Protein AF-A0A089JYA1-F1 (afdb_monomer_lite)

Radius of gyration: 24.19 Å; chains: 1; bounding box: 70×42×46 Å

Sequence (132 aa):
MEKFYDSLHQFDGNDLRLFLYNLLNTVDRYGKDGSIEEKKLAAGLVNILQTQIEAVHNHKLQMNELQQYVYLVFSLSDAGSLKVTLSKIGKRELCQVLAFNELFSVGPITNLDTKTNMSFKAQLQHENEQRG

Secondary structure (DSSP, 8-state):
-HHHHHHHTTS-HHHHHHHHHHHHHHHHHHHHHS-HHHHHHHHHHHHHHHHHHHHHHHHHHHHHHH--EEEEES-HHHHHHHHHHHHHTT-TTTEEEEEHHHHHTT-S-TTTTSHHHHHHHHHHHHHHHT--

pLDDT: mean 78.91, std 15.06, range [45.12, 94.31]

Foldseek 3Di:
DVVVVVVVVVDDPVRNVVVVVVVLVLLVCLCPPNDPVSVVVSVVVVVVVVVVVVVVVVVVVVLVVLQQEEAEAADPVVLVVVCVVCVVVVNNSNYHYDYPCNVDVVHVPPPCVPPVNVVVVVVVVVVVVVVD

Structure (mmCIF, N/CA/C/O backbone):
data_AF-A0A089JYA1-F1
#
_entry.id   AF-A0A089JYA1-F1
#
loop_
_atom_site.group_PDB
_atom_site.id
_atom_site.type_symbol
_atom_site.label_atom_id
_atom_site.label_alt_id
_atom_site.label_comp_id
_atom_site.label_asym_id
_atom_site.label_entity_id
_atom_site.label_seq_id
_atom_site.pdbx_PDB_ins_code
_atom_site.Cartn_x
_atom_site.Cartn_y
_atom_site.Cartn_z
_atom_site.occupancy
_atom_site.B_iso_or_equiv
_atom_site.auth_seq_id
_atom_site.auth_comp_id
_atom_site.auth_asym_id
_atom_site.auth_atom_id
_atom_site.pdbx_PDB_model_num
ATOM 1 N N . MET A 1 1 ? -20.277 -5.222 -3.496 1.00 71.12 1 MET A N 1
ATOM 2 C CA . MET A 1 1 ? -18.812 -5.100 -3.647 1.00 71.12 1 MET A CA 1
ATOM 3 C C . MET A 1 1 ? -18.426 -4.582 -5.023 1.00 71.12 1 MET A C 1
ATOM 5 O O . MET A 1 1 ? -17.667 -3.634 -5.073 1.00 71.12 1 MET A O 1
ATOM 9 N N . GLU A 1 2 ? -18.992 -5.103 -6.111 1.00 73.44 2 GLU A N 1
ATOM 10 C CA . GLU A 1 2 ? -18.713 -4.656 -7.493 1.00 73.44 2 GLU A CA 1
ATOM 11 C C . GLU A 1 2 ? -18.824 -3.127 -7.690 1.00 73.44 2 GLU A C 1
ATOM 13 O O . GLU A 1 2 ? -17.825 -2.471 -7.954 1.00 73.44 2 GLU A O 1
ATOM 18 N N . LYS A 1 3 ? -19.964 -2.522 -7.324 1.00 78.00 3 LYS A N 1
ATOM 19 C CA . LYS A 1 3 ? -20.168 -1.056 -7.373 1.00 78.00 3 LYS A CA 1
ATOM 20 C C . LYS A 1 3 ? -19.152 -0.227 -6.569 1.00 78.00 3 LYS A C 1
ATOM 22 O O . LYS A 1 3 ? -18.931 0.944 -6.868 1.00 78.00 3 LYS A O 1
ATOM 27 N N . PHE A 1 4 ? -18.582 -0.805 -5.512 1.00 77.38 4 PHE A N 1
ATOM 28 C CA . PHE A 1 4 ? -17.578 -0.138 -4.682 1.00 77.38 4 PHE A CA 1
ATOM 29 C C . PHE A 1 4 ? -16.217 -0.134 -5.385 1.00 77.38 4 PHE A C 1
ATOM 31 O O . PHE A 1 4 ? -15.563 0.903 -5.424 1.00 77.38 4 PHE A O 1
ATOM 38 N N . TYR A 1 5 ? -15.834 -1.249 -6.014 1.00 76.31 5 TYR A N 1
ATOM 39 C CA . TYR A 1 5 ? -14.633 -1.315 -6.849 1.00 76.31 5 TYR A CA 1
ATOM 40 C C . TYR A 1 5 ? -14.736 -0.412 -8.080 1.00 76.31 5 TYR A C 1
ATOM 42 O O . TYR A 1 5 ? -13.793 0.318 -8.369 1.00 76.31 5 TYR A O 1
ATOM 50 N N . ASP A 1 6 ? -15.897 -0.370 -8.735 1.00 82.25 6 ASP A N 1
ATOM 51 C CA . ASP A 1 6 ? -16.125 0.510 -9.889 1.00 82.25 6 ASP A CA 1
ATOM 52 C C . ASP A 1 6 ? -15.969 1.990 -9.525 1.00 82.25 6 ASP A C 1
ATOM 54 O O . ASP A 1 6 ? -15.443 2.781 -10.304 1.00 82.25 6 ASP A O 1
ATOM 58 N N . SER A 1 7 ? -16.391 2.356 -8.313 1.00 82.31 7 SER A N 1
ATOM 59 C CA . SER A 1 7 ? -16.225 3.712 -7.785 1.00 82.31 7 SER A CA 1
AT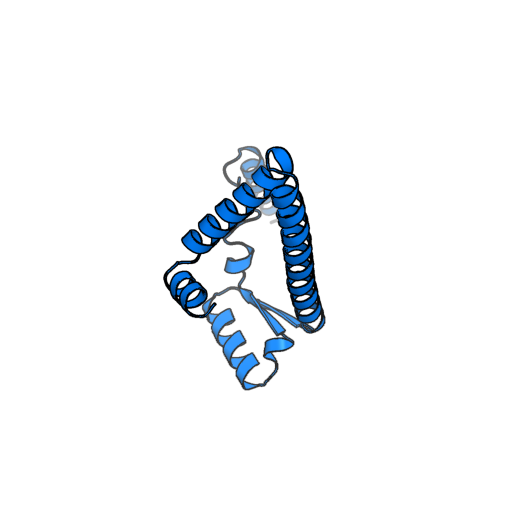OM 60 C C . SER A 1 7 ? -14.762 3.997 -7.435 1.00 82.31 7 SER A C 1
ATOM 62 O O . SER A 1 7 ? -14.289 5.107 -7.651 1.00 82.31 7 SER A O 1
ATOM 64 N N . LEU A 1 8 ? -14.021 2.994 -6.946 1.00 81.75 8 LEU A N 1
ATOM 65 C CA . LEU A 1 8 ? -12.589 3.120 -6.671 1.00 81.75 8 LEU A CA 1
ATOM 66 C C . LEU A 1 8 ? -11.751 3.312 -7.942 1.00 81.75 8 LEU A C 1
ATOM 68 O O . LEU A 1 8 ? -10.768 4.044 -7.913 1.00 81.75 8 LEU A O 1
ATOM 72 N N . HIS A 1 9 ? -12.154 2.707 -9.061 1.00 80.38 9 HIS A N 1
ATOM 73 C CA . HIS A 1 9 ? -11.470 2.849 -10.351 1.00 80.38 9 HIS A CA 1
ATOM 74 C C . HIS A 1 9 ? -11.564 4.249 -10.970 1.00 80.38 9 HIS A C 1
ATOM 76 O O . HIS A 1 9 ? -10.803 4.553 -11.887 1.00 80.38 9 HIS A O 1
ATOM 82 N N . GLN A 1 10 ? -12.475 5.096 -10.486 1.00 84.69 10 GLN A N 1
ATOM 83 C CA . GLN A 1 10 ? -12.620 6.476 -10.958 1.00 84.69 10 GLN A CA 1
ATOM 84 C C . GLN A 1 10 ? -11.621 7.437 -10.304 1.00 84.69 10 GLN A C 1
ATOM 86 O O . GLN A 1 10 ? -11.458 8.556 -10.784 1.00 84.69 10 GLN A O 1
ATOM 91 N N . PHE A 1 11 ? -10.963 7.012 -9.226 1.00 87.00 11 PHE A N 1
ATOM 92 C CA . PHE A 1 11 ? -10.000 7.822 -8.494 1.00 87.00 11 PHE A CA 1
ATOM 93 C C . PHE A 1 11 ? -8.590 7.668 -9.059 1.00 87.00 11 PHE A C 1
ATOM 95 O O . PHE A 1 11 ? -8.157 6.569 -9.419 1.00 87.00 11 PHE A O 1
ATOM 102 N N . ASP A 1 12 ? -7.846 8.771 -9.088 1.00 85.38 12 ASP A N 1
ATOM 103 C CA . ASP A 1 12 ? -6.419 8.731 -9.379 1.00 85.38 12 ASP A CA 1
ATOM 104 C C . ASP A 1 12 ? -5.588 8.298 -8.148 1.00 85.38 12 ASP A C 1
ATOM 106 O O . ASP A 1 12 ? -6.105 8.002 -7.066 1.00 85.38 12 ASP A O 1
ATOM 110 N N . GLY A 1 13 ? -4.261 8.234 -8.294 1.00 83.50 13 GLY A N 1
ATOM 111 C CA . GLY A 1 13 ? -3.377 7.811 -7.202 1.00 83.50 13 GLY A CA 1
ATOM 112 C C . GLY A 1 13 ? -3.386 8.735 -5.973 1.00 83.50 13 GLY A C 1
ATOM 113 O O . GLY A 1 13 ? -3.145 8.264 -4.857 1.00 83.50 13 GLY A O 1
ATOM 114 N N . ASN A 1 14 ? -3.661 10.029 -6.147 1.00 83.94 14 ASN A N 1
ATOM 115 C CA . ASN A 1 14 ? -3.756 10.986 -5.044 1.00 83.94 14 ASN A CA 1
ATOM 116 C C . ASN A 1 14 ? -5.108 10.878 -4.344 1.00 83.94 14 ASN A C 1
ATOM 118 O O . ASN A 1 14 ? -5.163 10.884 -3.113 1.00 83.94 14 ASN A O 1
ATOM 122 N N . ASP A 1 15 ? -6.175 10.706 -5.113 1.00 86.75 15 ASP A N 1
ATOM 123 C CA . ASP A 1 15 ? -7.519 10.519 -4.591 1.00 86.75 15 ASP A CA 1
ATOM 124 C C . ASP A 1 15 ? -7.641 9.222 -3.784 1.00 86.75 15 ASP A C 1
ATOM 126 O O . ASP A 1 15 ? -8.184 9.218 -2.678 1.00 86.75 15 ASP A O 1
ATOM 130 N N . LEU A 1 16 ? -7.052 8.127 -4.275 1.00 88.75 16 LEU A N 1
ATOM 131 C CA . LEU A 1 16 ? -6.987 6.863 -3.539 1.00 88.75 16 LEU A CA 1
ATOM 132 C C . LEU A 1 16 ? -6.214 7.010 -2.225 1.00 88.75 16 LEU A C 1
ATOM 134 O O . LEU A 1 16 ? -6.597 6.439 -1.200 1.00 88.75 16 LEU A O 1
ATOM 138 N N . ARG A 1 17 ? -5.139 7.807 -2.228 1.00 87.75 17 ARG A N 1
ATOM 139 C CA . ARG A 1 17 ? -4.369 8.106 -1.018 1.00 87.75 17 ARG A CA 1
ATOM 140 C C . ARG A 1 17 ? -5.208 8.905 -0.019 1.00 87.75 17 ARG A C 1
ATOM 142 O O . ARG A 1 17 ? -5.217 8.567 1.163 1.00 87.75 17 ARG A O 1
ATOM 149 N N . LEU A 1 18 ? -5.927 9.931 -0.475 1.00 90.31 18 LEU A N 1
ATOM 150 C CA . LEU A 1 18 ? -6.817 10.732 0.368 1.00 90.31 18 LEU A CA 1
ATOM 151 C C . LEU A 1 18 ? -7.966 9.890 0.939 1.00 90.31 18 LEU A C 1
ATOM 153 O O . LEU A 1 18 ? -8.261 9.979 2.131 1.00 90.31 18 LEU A O 1
ATOM 157 N N . PHE A 1 19 ? -8.572 9.032 0.118 1.00 91.31 19 PHE A N 1
ATOM 158 C CA . PHE A 1 19 ? -9.585 8.074 0.550 1.00 91.31 19 PHE A CA 1
ATOM 159 C C . PHE A 1 19 ? -9.058 7.172 1.672 1.00 91.31 19 PHE A C 1
ATOM 161 O O . PHE A 1 19 ? -9.700 7.053 2.718 1.00 91.31 19 PHE A O 1
ATOM 168 N N . LEU A 1 20 ? -7.864 6.594 1.498 1.00 90.44 20 LEU A N 1
ATOM 169 C CA . LEU A 1 20 ? -7.245 5.737 2.507 1.00 90.44 20 LEU A CA 1
ATOM 170 C C . LEU A 1 20 ? -6.973 6.498 3.811 1.00 90.44 20 LEU A C 1
ATOM 172 O O . LEU A 1 20 ? -7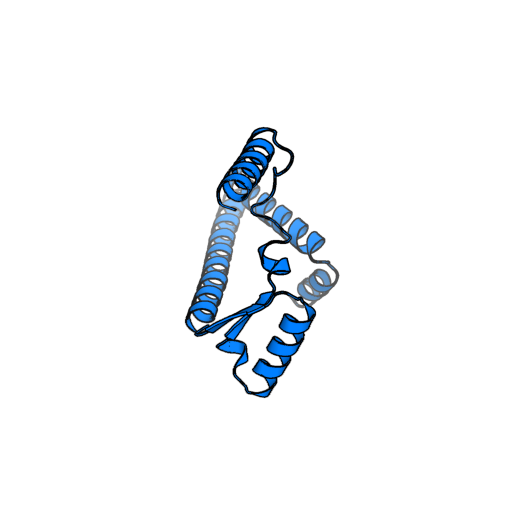.292 5.992 4.886 1.00 90.44 20 LEU A O 1
ATOM 176 N N . TYR A 1 21 ? -6.447 7.724 3.737 1.00 92.00 21 TYR A N 1
ATOM 177 C CA . TYR A 1 21 ? -6.246 8.560 4.925 1.00 92.00 21 TYR A CA 1
ATOM 178 C C . TYR A 1 21 ? -7.558 8.846 5.660 1.00 92.00 21 TYR A C 1
ATOM 180 O O . TYR A 1 21 ? -7.620 8.724 6.883 1.00 92.00 21 TYR A O 1
ATOM 188 N N . ASN A 1 22 ? -8.625 9.178 4.934 1.00 94.00 22 ASN A N 1
ATOM 189 C CA . ASN A 1 22 ? -9.934 9.443 5.529 1.00 94.00 22 ASN A CA 1
ATOM 190 C C . ASN A 1 22 ? -10.542 8.192 6.178 1.00 94.00 22 ASN A C 1
ATOM 192 O O . ASN A 1 22 ? -11.148 8.283 7.251 1.00 94.00 22 ASN A O 1
ATOM 196 N N . LEU A 1 23 ? -10.351 7.022 5.562 1.00 92.19 23 LEU A N 1
ATOM 197 C CA . LEU A 1 23 ? -10.762 5.742 6.128 1.00 92.19 23 LEU A CA 1
ATOM 198 C C . LEU A 1 23 ? -10.013 5.454 7.435 1.00 92.19 23 LEU A C 1
ATOM 200 O O . LEU A 1 23 ? -10.649 5.167 8.447 1.00 92.19 23 LEU A O 1
ATOM 204 N N . LEU A 1 24 ? -8.685 5.596 7.439 1.00 93.62 24 LEU A N 1
ATOM 205 C CA . LEU A 1 24 ? -7.859 5.389 8.632 1.00 93.62 24 LEU A CA 1
ATOM 206 C C . LEU A 1 24 ? -8.233 6.355 9.761 1.00 93.62 24 LEU A C 1
ATOM 208 O O . LEU A 1 24 ? -8.399 5.925 10.898 1.00 93.62 24 LEU A O 1
ATOM 212 N N . ASN A 1 25 ? -8.461 7.632 9.445 1.00 93.44 25 ASN A N 1
ATOM 213 C CA . ASN A 1 25 ? -8.935 8.616 10.420 1.00 93.44 25 ASN A CA 1
ATOM 214 C C . ASN A 1 25 ? -10.304 8.238 10.998 1.00 93.44 25 ASN A C 1
ATOM 216 O O . ASN A 1 25 ? -10.560 8.434 12.182 1.00 93.44 25 ASN A O 1
ATOM 220 N N . THR A 1 26 ? -11.198 7.681 10.180 1.00 93.00 26 THR A N 1
ATOM 221 C CA . THR A 1 26 ? -12.511 7.222 10.650 1.00 93.00 26 THR A CA 1
ATOM 222 C C . THR A 1 26 ? -12.374 6.038 11.606 1.00 93.00 26 THR A C 1
ATOM 224 O O . THR A 1 26 ? -12.996 6.047 12.667 1.00 93.00 26 THR A O 1
ATOM 227 N N . VAL A 1 27 ? -11.520 5.066 11.273 1.00 93.56 27 VAL A N 1
ATOM 228 C CA . VAL A 1 27 ? -11.211 3.915 12.136 1.00 93.56 27 VAL A CA 1
ATOM 229 C C . VAL A 1 27 ? -10.574 4.364 13.455 1.00 93.56 27 VAL A C 1
ATOM 231 O O . VAL A 1 27 ? -10.976 3.891 14.516 1.00 93.56 27 VAL A O 1
ATOM 234 N N . ASP A 1 28 ? -9.640 5.317 13.415 1.00 93.00 28 ASP A N 1
ATOM 235 C CA . ASP A 1 28 ? -9.002 5.883 14.611 1.00 93.00 28 ASP A CA 1
ATOM 236 C C . ASP A 1 28 ? -10.019 6.582 15.529 1.00 93.00 28 ASP A C 1
ATOM 238 O O . ASP A 1 28 ? -10.047 6.331 16.736 1.00 93.00 28 ASP A O 1
ATOM 242 N N . ARG A 1 29 ? -10.932 7.385 14.962 1.00 93.88 29 ARG A N 1
ATOM 243 C CA . ARG A 1 29 ? -12.027 8.002 15.731 1.00 93.88 29 ARG A CA 1
ATOM 244 C C . ARG A 1 29 ? -12.934 6.963 16.381 1.00 93.88 29 ARG A C 1
ATOM 246 O O . ARG A 1 29 ? -13.280 7.117 17.548 1.00 93.88 29 ARG A O 1
ATOM 253 N N . TYR A 1 30 ? -13.302 5.904 15.660 1.00 94.06 30 TYR A N 1
ATOM 254 C CA . TYR A 1 30 ? -14.099 4.813 16.228 1.00 94.06 30 TYR A CA 1
ATOM 255 C C . TYR A 1 30 ? -13.382 4.122 17.389 1.00 94.06 30 TYR A C 1
ATOM 257 O O . TYR A 1 30 ? -14.018 3.808 18.391 1.00 94.06 30 TYR A O 1
ATOM 265 N N . GLY A 1 31 ? -12.060 3.953 17.306 1.00 90.44 31 GLY A N 1
ATOM 266 C CA . GLY A 1 31 ? -11.255 3.407 18.398 1.00 90.44 31 GLY A CA 1
ATOM 267 C C . GLY A 1 31 ? -11.227 4.289 19.653 1.00 90.44 31 GLY A C 1
ATOM 268 O O . GLY A 1 31 ? -11.240 3.764 20.768 1.00 90.44 31 GLY A O 1
ATOM 269 N N . LYS A 1 32 ? -11.219 5.617 19.493 1.00 91.50 32 LYS A N 1
ATOM 270 C CA . LYS A 1 32 ? -11.128 6.581 20.604 1.00 91.50 32 LYS A CA 1
ATOM 271 C C . LYS A 1 32 ? -12.489 6.864 21.236 1.00 91.50 32 LYS A C 1
ATOM 273 O O . LYS A 1 32 ? -12.719 6.536 22.406 1.00 91.50 32 LYS A O 1
ATOM 278 N N . ASP A 1 33 ? -13.409 7.367 20.422 1.00 93.00 33 ASP A N 1
ATOM 279 C CA . ASP A 1 33 ? -14.635 8.029 20.878 1.00 93.00 33 ASP A CA 1
ATOM 280 C C . ASP A 1 33 ? -15.910 7.267 20.485 1.00 93.00 33 ASP A C 1
ATOM 282 O O . ASP A 1 33 ? -17.013 7.675 20.842 1.00 93.00 33 ASP A O 1
ATOM 286 N N . GLY A 1 34 ? -15.773 6.151 19.762 1.00 88.50 34 GLY A N 1
ATOM 287 C CA . GLY A 1 34 ? -16.899 5.334 19.319 1.00 88.50 34 GLY A CA 1
ATOM 288 C C . GLY A 1 34 ? -17.591 4.559 20.443 1.00 88.50 34 GLY A C 1
ATOM 289 O O . GLY A 1 34 ? -17.054 4.328 21.533 1.00 88.50 34 GLY A O 1
ATOM 290 N N . SER A 1 35 ? -18.795 4.095 20.136 1.00 94.19 35 SER A N 1
ATOM 291 C CA . SER A 1 35 ? -19.523 3.091 20.908 1.00 94.19 35 SER A CA 1
ATOM 292 C C . SER A 1 35 ? -18.744 1.770 21.015 1.00 94.19 35 SER A C 1
ATOM 294 O O . SER A 1 35 ? -17.757 1.528 20.319 1.00 94.19 35 SER A O 1
ATOM 296 N N . ILE A 1 36 ? -19.199 0.868 21.889 1.00 93.50 36 ILE A N 1
ATOM 297 C CA . ILE A 1 36 ? -18.569 -0.452 22.080 1.00 93.50 36 ILE A CA 1
ATOM 298 C C . ILE A 1 36 ? -18.526 -1.249 20.763 1.00 93.50 36 ILE A C 1
ATOM 300 O O . ILE A 1 36 ? -17.527 -1.910 20.471 1.00 93.50 36 ILE A O 1
ATOM 304 N N . GLU A 1 37 ? -19.581 -1.165 19.951 1.00 93.31 37 GLU A N 1
ATOM 305 C CA . GLU A 1 37 ? -19.650 -1.843 18.654 1.00 93.31 37 GLU A CA 1
ATOM 306 C C . GLU A 1 37 ? -18.687 -1.227 17.634 1.00 93.31 37 GLU A C 1
ATOM 308 O O . GLU A 1 37 ? -17.951 -1.958 16.970 1.00 93.31 37 GLU A O 1
ATOM 313 N N . GLU A 1 38 ? -18.611 0.104 17.565 1.00 93.25 38 GLU A N 1
ATOM 314 C CA . GLU A 1 38 ? -17.675 0.814 16.685 1.00 93.25 38 GLU A CA 1
ATOM 315 C C . GLU A 1 38 ? -16.216 0.541 17.064 1.00 93.25 38 GLU A C 1
ATOM 317 O O . GLU A 1 38 ? -15.384 0.318 16.186 1.00 93.25 38 GLU A O 1
ATOM 322 N N . LYS A 1 39 ? -15.904 0.456 18.362 1.00 93.50 39 LYS A N 1
ATOM 323 C CA . LYS A 1 39 ? -14.570 0.072 18.849 1.00 93.50 39 LYS A CA 1
ATOM 324 C C . LYS A 1 39 ? -14.198 -1.348 18.435 1.00 93.50 39 LYS A C 1
ATOM 326 O O . LYS A 1 39 ? -13.075 -1.592 17.992 1.00 93.50 39 LYS A O 1
ATOM 331 N N . LYS A 1 40 ? -15.143 -2.289 18.532 1.00 94.25 40 LYS A N 1
ATOM 332 C CA . LYS A 1 40 ? -14.937 -3.675 18.087 1.00 94.25 40 LYS A CA 1
ATOM 333 C C . LYS A 1 40 ? -14.742 -3.755 16.571 1.00 94.25 40 LYS A C 1
ATOM 335 O O . LYS A 1 40 ? -13.872 -4.493 16.109 1.00 94.25 40 LYS A O 1
ATOM 340 N N . LEU A 1 41 ? -15.510 -2.978 15.806 1.00 92.94 41 LEU A N 1
ATOM 341 C CA . LEU A 1 41 ? -15.358 -2.866 14.357 1.00 92.94 41 LEU A CA 1
ATOM 342 C C . LEU A 1 41 ? -13.991 -2.281 13.979 1.00 92.94 41 LEU A C 1
ATOM 344 O O . LEU A 1 41 ? -13.308 -2.841 13.123 1.00 92.94 41 LEU A O 1
ATOM 348 N N . ALA A 1 42 ? -13.567 -1.204 14.643 1.00 93.69 42 ALA A N 1
ATOM 349 C CA . ALA A 1 42 ? -12.267 -0.578 14.427 1.00 93.69 42 ALA A CA 1
ATOM 350 C C . ALA A 1 42 ? -11.119 -1.558 14.697 1.00 93.69 42 ALA A C 1
ATOM 352 O O . ALA A 1 42 ? -10.235 -1.708 13.858 1.00 93.69 42 ALA A O 1
ATOM 353 N N . ALA A 1 43 ? -11.171 -2.296 15.810 1.00 93.31 43 ALA A N 1
ATOM 354 C CA . ALA A 1 43 ? -10.178 -3.323 16.124 1.00 93.31 43 ALA A CA 1
ATOM 355 C C . ALA A 1 43 ? -10.126 -4.434 15.058 1.00 93.31 43 ALA A C 1
ATOM 357 O O . ALA A 1 43 ? -9.044 -4.849 14.641 1.00 93.31 43 ALA A O 1
ATOM 358 N N . GLY A 1 44 ? -11.287 -4.888 14.570 1.00 94.25 44 GLY A N 1
ATOM 359 C CA . GLY A 1 44 ? -11.363 -5.862 13.479 1.00 94.25 44 GLY A CA 1
ATOM 360 C C . GLY A 1 44 ? -10.745 -5.344 12.177 1.00 94.25 44 GLY A C 1
ATOM 361 O O . GLY A 1 44 ? -9.968 -6.052 11.538 1.00 94.25 44 GLY A O 1
ATOM 362 N N . LEU A 1 45 ? -11.037 -4.093 11.811 1.00 93.69 45 LEU A N 1
ATOM 363 C CA . LEU A 1 45 ? -10.472 -3.447 10.626 1.00 93.69 45 LEU A CA 1
ATOM 364 C C . LEU A 1 45 ? -8.957 -3.257 10.735 1.00 93.69 45 LEU A C 1
ATOM 366 O O . LEU A 1 45 ? -8.252 -3.533 9.769 1.00 93.69 45 LEU A O 1
ATOM 370 N N . VAL A 1 46 ? -8.448 -2.850 11.901 1.00 93.06 46 VAL A N 1
ATOM 371 C CA . VAL A 1 46 ? -7.003 -2.724 12.145 1.00 93.06 46 VAL A CA 1
ATOM 372 C C . VAL A 1 46 ? -6.298 -4.062 11.935 1.00 93.06 46 VAL A C 1
ATOM 374 O O . VAL A 1 46 ? -5.292 -4.103 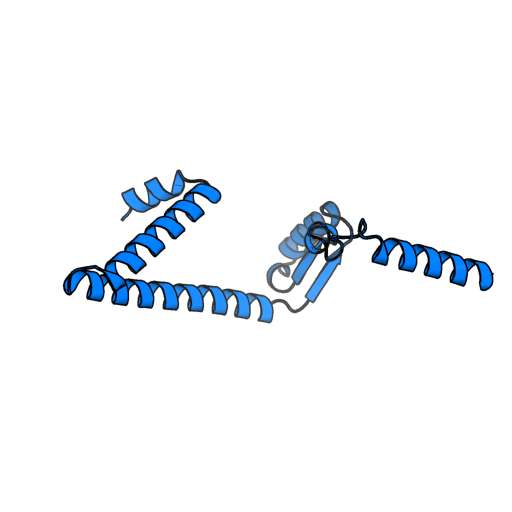11.233 1.00 93.06 46 VAL A O 1
ATOM 377 N N . ASN A 1 47 ? -6.849 -5.162 12.455 1.00 94.31 47 ASN A N 1
ATOM 378 C CA . ASN A 1 47 ? -6.264 -6.490 12.253 1.00 94.31 47 ASN A CA 1
ATOM 379 C C . ASN A 1 47 ? -6.217 -6.885 10.770 1.00 94.31 47 ASN A C 1
ATOM 381 O O . ASN A 1 47 ? -5.189 -7.365 10.296 1.00 94.31 47 ASN A O 1
ATOM 385 N N . ILE A 1 48 ? -7.300 -6.647 10.022 1.00 93.81 48 ILE A N 1
ATOM 386 C CA . ILE A 1 48 ? -7.339 -6.930 8.580 1.00 93.81 48 ILE A CA 1
ATOM 387 C C . ILE A 1 48 ? -6.287 -6.095 7.843 1.00 93.81 48 ILE A C 1
ATOM 389 O O . ILE A 1 48 ? -5.528 -6.638 7.042 1.00 93.81 48 ILE A O 1
ATOM 393 N N . LEU A 1 49 ? -6.217 -4.791 8.121 1.00 91.19 49 LEU A N 1
ATOM 394 C CA . LEU A 1 49 ? -5.245 -3.892 7.495 1.00 91.19 49 LEU A CA 1
ATOM 395 C C . LEU A 1 49 ? -3.807 -4.316 7.806 1.00 91.19 49 LEU A C 1
ATOM 397 O O . LEU A 1 49 ? -2.982 -4.355 6.897 1.00 91.19 49 LEU A O 1
ATOM 401 N N . GLN A 1 50 ? -3.526 -4.699 9.050 1.00 91.44 50 GLN A N 1
ATOM 402 C CA . GLN A 1 50 ? -2.217 -5.193 9.467 1.00 91.44 50 GLN A CA 1
ATOM 403 C C . GLN A 1 50 ? -1.821 -6.457 8.691 1.00 91.44 50 GLN A C 1
ATOM 405 O O . GLN A 1 50 ? -0.730 -6.515 8.129 1.00 91.44 50 GLN A O 1
ATOM 410 N N . THR A 1 51 ? -2.735 -7.427 8.560 1.00 93.81 51 THR A N 1
ATOM 411 C CA . THR A 1 51 ? -2.494 -8.641 7.761 1.00 93.81 51 THR A CA 1
ATOM 412 C C . THR A 1 51 ? -2.209 -8.314 6.293 1.00 93.81 51 THR A C 1
ATOM 414 O O . THR A 1 51 ? -1.332 -8.922 5.681 1.00 93.81 51 THR A O 1
ATOM 417 N N . GLN A 1 52 ? -2.913 -7.340 5.708 1.00 89.56 52 GLN A N 1
ATOM 418 C CA . GLN A 1 52 ? -2.663 -6.929 4.321 1.00 89.56 52 GLN A CA 1
ATOM 419 C C . GLN A 1 52 ? -1.316 -6.212 4.163 1.00 89.56 52 GLN A C 1
ATOM 421 O O . GLN A 1 52 ? -0.606 -6.465 3.191 1.00 89.56 52 GLN A O 1
ATOM 426 N N . ILE A 1 53 ? -0.925 -5.362 5.118 1.00 89.75 53 ILE A N 1
ATOM 427 C CA . ILE A 1 53 ? 0.397 -4.717 5.129 1.00 89.75 53 ILE A CA 1
ATOM 428 C C . ILE A 1 53 ? 1.502 -5.775 5.175 1.00 89.75 53 ILE A C 1
ATOM 430 O O . ILE A 1 53 ? 2.446 -5.708 4.389 1.00 89.75 53 ILE A O 1
ATOM 434 N N . GLU A 1 54 ? 1.366 -6.771 6.049 1.00 91.38 54 GLU A N 1
ATOM 435 C CA . GLU A 1 54 ? 2.312 -7.884 6.157 1.00 91.38 54 GLU A CA 1
ATOM 436 C C . GLU A 1 54 ? 2.363 -8.715 4.873 1.00 91.38 54 GLU A C 1
ATOM 438 O O . GLU A 1 54 ? 3.450 -9.039 4.401 1.00 91.38 54 GLU A O 1
ATOM 443 N N . ALA A 1 55 ? 1.218 -9.004 4.248 1.00 89.12 55 ALA A N 1
ATOM 444 C CA . ALA A 1 55 ? 1.167 -9.723 2.978 1.00 89.12 55 ALA A CA 1
ATOM 445 C C . ALA A 1 55 ? 1.881 -8.958 1.850 1.00 89.12 55 ALA A C 1
ATOM 447 O O . ALA A 1 55 ? 2.690 -9.540 1.125 1.00 89.12 55 ALA A O 1
ATOM 448 N N . VAL A 1 56 ? 1.643 -7.647 1.731 1.00 84.38 56 VAL A N 1
ATOM 449 C CA . VAL A 1 56 ? 2.327 -6.787 0.750 1.00 84.38 56 VAL A CA 1
ATOM 450 C C . VAL A 1 56 ? 3.828 -6.713 1.038 1.00 84.38 56 VAL A C 1
ATOM 452 O O . VAL A 1 56 ? 4.640 -6.786 0.113 1.00 84.38 56 VAL A O 1
ATOM 455 N N . HIS A 1 57 ? 4.215 -6.597 2.310 1.00 79.75 57 HIS A N 1
ATOM 456 C CA . HIS A 1 57 ? 5.616 -6.568 2.716 1.00 79.75 57 HIS A CA 1
ATOM 457 C C . HIS A 1 57 ? 6.329 -7.884 2.386 1.00 79.75 57 HIS A C 1
ATOM 459 O O . HIS A 1 57 ? 7.378 -7.863 1.746 1.00 79.75 57 HIS A O 1
ATOM 465 N N . ASN A 1 58 ? 5.732 -9.019 2.751 1.00 82.25 58 ASN A N 1
ATOM 466 C CA . ASN A 1 58 ? 6.272 -10.348 2.478 1.00 82.25 58 ASN A CA 1
ATOM 467 C C . ASN A 1 58 ? 6.354 -10.621 0.978 1.00 82.25 58 ASN A C 1
ATOM 469 O O . ASN A 1 58 ? 7.359 -11.145 0.511 1.00 82.25 58 ASN A O 1
ATOM 473 N N . HIS A 1 59 ? 5.349 -10.209 0.203 1.00 78.06 59 HIS A N 1
ATOM 474 C CA . HIS A 1 59 ? 5.409 -10.322 -1.249 1.00 78.06 59 HIS A CA 1
ATOM 475 C C . HIS A 1 59 ? 6.581 -9.514 -1.821 1.00 78.06 59 HIS A C 1
ATOM 477 O O . HIS A 1 59 ? 7.342 -10.028 -2.639 1.00 78.06 59 HIS A O 1
ATOM 483 N N . LYS A 1 60 ? 6.787 -8.278 -1.350 1.00 76.38 60 LYS A N 1
ATOM 484 C CA . LYS A 1 60 ? 7.933 -7.456 -1.758 1.00 76.38 60 LYS A CA 1
ATOM 485 C C . LYS A 1 60 ? 9.268 -8.085 -1.349 1.00 76.38 60 LYS A C 1
ATOM 487 O O . LYS A 1 60 ? 10.212 -8.042 -2.133 1.00 76.38 60 LYS A O 1
ATOM 492 N N . LEU A 1 61 ? 9.348 -8.671 -0.154 1.00 75.50 61 LEU A N 1
ATOM 493 C CA . LEU A 1 61 ? 10.541 -9.370 0.320 1.00 75.50 61 LEU A CA 1
ATOM 494 C C . LEU A 1 61 ? 10.855 -10.576 -0.573 1.00 75.50 61 LEU A C 1
ATOM 496 O O . LEU A 1 61 ? 11.968 -10.670 -1.071 1.00 75.50 61 LEU A O 1
ATOM 500 N N . GLN A 1 62 ? 9.859 -11.410 -0.880 1.00 74.19 62 GLN A N 1
ATOM 501 C CA . GLN A 1 62 ? 10.001 -12.538 -1.806 1.00 74.19 62 GLN A CA 1
ATOM 502 C C . GLN A 1 62 ? 10.429 -12.083 -3.205 1.00 74.19 62 GLN A C 1
ATOM 504 O O . GLN A 1 62 ? 11.298 -12.693 -3.817 1.00 74.19 62 GLN A O 1
ATOM 509 N N . MET A 1 63 ? 9.869 -10.982 -3.718 1.00 68.69 63 MET A N 1
ATOM 510 C CA . MET A 1 63 ? 10.312 -10.425 -5.000 1.00 68.69 63 MET A CA 1
ATOM 511 C C . MET A 1 63 ? 11.766 -9.949 -4.958 1.00 68.69 63 MET A C 1
ATOM 513 O O . MET A 1 63 ? 12.478 -10.105 -5.945 1.00 68.69 63 MET A O 1
ATOM 517 N N . ASN A 1 64 ? 12.218 -9.382 -3.840 1.00 64.75 64 ASN A N 1
ATOM 518 C CA . ASN A 1 64 ? 13.612 -8.983 -3.666 1.00 64.75 64 ASN A CA 1
ATOM 519 C C . ASN A 1 64 ? 14.540 -10.198 -3.504 1.00 64.75 64 ASN A C 1
ATOM 521 O O . ASN A 1 64 ? 15.650 -10.176 -4.018 1.00 64.75 64 ASN A O 1
ATOM 525 N N . GLU A 1 65 ? 14.096 -11.266 -2.840 1.00 67.12 65 GLU A N 1
ATOM 526 C CA . GLU A 1 65 ? 14.842 -12.529 -2.736 1.00 67.12 65 GLU A CA 1
ATOM 527 C C . GLU A 1 65 ? 14.983 -13.228 -4.097 1.00 67.12 65 GLU A C 1
ATOM 529 O O . GLU A 1 65 ? 16.005 -13.855 -4.375 1.00 67.12 65 GLU A O 1
ATOM 534 N N . LEU A 1 66 ? 13.984 -13.084 -4.973 1.00 64.50 66 LEU A N 1
ATOM 535 C CA . LEU A 1 66 ? 14.041 -13.557 -6.358 1.00 64.50 66 LEU A CA 1
ATOM 536 C C . LEU A 1 66 ? 14.954 -12.693 -7.244 1.00 64.50 66 LEU A C 1
ATOM 538 O O . LEU A 1 66 ? 15.467 -13.190 -8.247 1.00 64.50 66 LEU A O 1
ATOM 542 N N . GLN A 1 67 ? 15.191 -11.426 -6.891 1.00 70.12 67 GLN A N 1
ATOM 543 C CA . GLN A 1 67 ? 16.084 -10.531 -7.632 1.00 70.12 67 GLN A CA 1
ATOM 544 C C . GLN A 1 67 ? 17.553 -10.878 -7.367 1.00 70.12 67 GLN A C 1
ATOM 546 O O . GLN A 1 67 ? 18.205 -10.351 -6.471 1.00 70.12 67 GLN A O 1
ATOM 551 N N . GLN A 1 68 ? 18.096 -11.755 -8.206 1.00 77.50 68 GLN A N 1
ATOM 552 C CA . GLN A 1 68 ? 19.484 -12.214 -8.147 1.00 77.50 68 GLN A CA 1
ATOM 553 C C . GLN A 1 68 ? 20.489 -11.185 -8.685 1.00 77.50 68 GLN A C 1
ATOM 555 O O . GLN A 1 68 ? 21.659 -11.212 -8.303 1.00 77.50 68 GLN A O 1
ATOM 560 N N . TYR A 1 69 ? 20.058 -10.286 -9.577 1.00 81.94 69 TYR A N 1
ATOM 561 C CA . TYR A 1 69 ? 20.945 -9.339 -10.255 1.00 81.94 69 TYR A CA 1
ATOM 562 C C . TYR A 1 69 ? 20.372 -7.920 -10.266 1.00 81.94 69 TYR A C 1
ATOM 564 O O . TYR A 1 69 ? 19.221 -7.710 -10.650 1.00 81.94 69 TYR A O 1
ATOM 572 N N . VAL A 1 70 ? 21.200 -6.932 -9.916 1.00 84.88 70 VAL A N 1
ATOM 573 C CA . VAL A 1 70 ? 20.857 -5.503 -9.984 1.00 84.88 70 VAL A CA 1
ATOM 574 C C . VAL A 1 70 ? 21.702 -4.827 -11.063 1.00 84.88 70 VAL A C 1
ATOM 576 O O . VAL A 1 70 ? 22.928 -4.814 -10.990 1.00 84.88 70 VAL A O 1
ATOM 579 N N . TYR A 1 71 ? 21.042 -4.245 -12.061 1.00 85.81 71 TYR A N 1
ATOM 580 C CA . TYR A 1 71 ? 21.654 -3.470 -13.136 1.00 85.81 71 TYR A CA 1
ATOM 581 C C . TYR A 1 71 ? 21.412 -1.982 -12.898 1.00 85.81 71 TYR A C 1
ATOM 583 O O . TYR A 1 71 ? 20.272 -1.514 -12.934 1.00 85.81 71 TYR A O 1
ATOM 591 N N . LEU A 1 72 ? 22.498 -1.242 -12.688 1.00 87.75 72 LEU A N 1
ATOM 592 C CA . LEU A 1 72 ? 22.502 0.215 -12.606 1.00 87.75 72 LEU A CA 1
ATOM 593 C C . LEU A 1 72 ? 22.913 0.787 -13.962 1.00 87.75 72 LEU A C 1
ATOM 595 O O . LEU A 1 72 ? 23.993 0.475 -14.461 1.00 87.75 72 LEU A O 1
ATOM 599 N N . VAL A 1 73 ? 22.060 1.617 -14.562 1.00 87.62 73 VAL A N 1
ATOM 600 C CA . VAL A 1 73 ? 22.310 2.220 -15.883 1.00 87.62 73 VAL A CA 1
ATOM 601 C C . VAL A 1 73 ? 22.144 3.732 -15.836 1.00 87.62 73 VAL A C 1
ATOM 603 O O . VAL A 1 73 ? 21.320 4.246 -15.092 1.00 87.62 73 VAL A O 1
ATOM 606 N N . PHE A 1 74 ? 22.921 4.474 -16.622 1.00 82.94 74 PHE A N 1
ATOM 607 C CA . PHE A 1 74 ? 22.978 5.936 -16.500 1.00 82.94 74 PHE A CA 1
ATOM 608 C C . PHE A 1 74 ? 21.786 6.680 -17.121 1.00 82.94 74 PHE A C 1
ATOM 610 O O . PHE A 1 74 ? 21.571 7.844 -16.785 1.00 82.94 74 PHE A O 1
ATOM 617 N N . SER A 1 75 ? 20.988 6.036 -17.978 1.00 83.25 75 SER A N 1
ATOM 618 C CA . SER A 1 75 ? 19.843 6.670 -18.638 1.00 83.25 75 SER A CA 1
ATOM 619 C C . SER A 1 75 ? 18.540 5.878 -18.476 1.00 83.25 75 SER A C 1
ATOM 621 O O . SER A 1 75 ? 18.536 4.646 -18.406 1.00 83.25 75 SER A O 1
ATOM 623 N N . LEU A 1 76 ? 17.404 6.589 -18.471 1.00 82.94 76 LEU A N 1
ATOM 624 C CA . LEU A 1 76 ? 16.065 5.975 -18.488 1.00 82.94 76 LEU A CA 1
ATOM 625 C C . LEU A 1 76 ? 15.821 5.150 -19.748 1.00 82.94 76 LEU A C 1
ATOM 627 O O . LEU A 1 76 ? 15.138 4.130 -19.693 1.00 82.94 76 LEU A O 1
ATOM 631 N N . SER A 1 77 ? 16.371 5.597 -20.878 1.00 88.56 77 SER A N 1
ATOM 632 C CA . SER A 1 77 ? 16.238 4.898 -22.155 1.00 88.56 77 SER A CA 1
ATOM 633 C C . SER A 1 77 ? 16.908 3.525 -22.089 1.00 88.56 77 SER A C 1
ATOM 635 O O . SER A 1 77 ? 16.292 2.516 -22.440 1.00 88.56 77 SER A O 1
ATOM 637 N N . ASP A 1 78 ? 18.127 3.464 -21.549 1.00 86.88 78 ASP A N 1
ATOM 638 C CA . ASP A 1 78 ? 18.854 2.204 -21.371 1.00 86.88 78 ASP A CA 1
ATOM 639 C C . ASP A 1 78 ? 18.147 1.300 -20.362 1.00 86.88 78 ASP A C 1
ATOM 641 O O . ASP A 1 78 ? 18.024 0.095 -20.590 1.00 86.88 78 ASP A O 1
ATOM 645 N N . ALA A 1 79 ? 17.598 1.876 -19.286 1.00 88.81 79 ALA A N 1
ATOM 646 C CA . ALA A 1 79 ? 16.809 1.126 -18.313 1.00 88.81 79 ALA A CA 1
ATOM 647 C C . ALA A 1 79 ? 15.564 0.505 -18.953 1.00 88.81 79 ALA A C 1
ATOM 649 O O . ALA A 1 79 ? 15.270 -0.669 -18.722 1.00 88.81 79 ALA A O 1
ATOM 650 N N . GLY A 1 80 ? 14.845 1.266 -19.781 1.00 87.88 80 GLY A N 1
ATOM 651 C CA . GLY A 1 80 ? 13.682 0.785 -20.522 1.00 87.88 80 GLY A CA 1
ATOM 652 C C . GLY A 1 80 ? 14.041 -0.341 -21.491 1.00 87.88 80 GLY A C 1
ATOM 653 O O . GLY A 1 80 ? 13.433 -1.413 -21.449 1.00 87.88 80 GLY A O 1
ATOM 654 N N . SER A 1 81 ? 15.075 -0.138 -22.308 1.00 91.38 81 SER A N 1
ATOM 655 C CA . SER A 1 81 ? 15.554 -1.133 -23.276 1.00 91.38 81 SER A CA 1
ATOM 656 C C . SER A 1 81 ? 16.001 -2.434 -22.598 1.00 91.38 81 SER A C 1
ATOM 658 O O . SER A 1 81 ? 15.635 -3.538 -23.023 1.00 91.38 81 SER A O 1
ATOM 660 N N . LEU A 1 82 ? 16.727 -2.324 -21.482 1.00 90.75 82 LEU A N 1
ATOM 661 C CA . LEU A 1 82 ? 17.196 -3.476 -20.723 1.00 90.75 82 LEU A CA 1
ATOM 662 C C . LEU A 1 82 ? 16.037 -4.221 -20.046 1.00 90.75 82 LEU A C 1
ATOM 664 O O . LEU A 1 82 ? 15.987 -5.446 -20.123 1.00 90.75 82 LEU A O 1
ATOM 668 N N . LYS A 1 83 ? 15.053 -3.513 -19.469 1.00 91.25 83 LYS A N 1
ATOM 669 C CA . LYS A 1 83 ? 13.826 -4.123 -18.913 1.00 91.25 83 LYS A CA 1
ATOM 670 C C . LYS A 1 83 ? 13.061 -4.916 -19.983 1.00 91.25 83 LYS A C 1
ATOM 672 O O . LYS A 1 83 ? 12.635 -6.043 -19.714 1.00 91.25 83 LYS A O 1
ATOM 677 N N . VAL A 1 84 ? 12.922 -4.373 -21.196 1.00 93.06 84 VAL A N 1
ATOM 678 C CA . VAL A 1 84 ? 12.272 -5.064 -22.327 1.00 93.06 84 VAL A CA 1
ATOM 679 C C . VAL A 1 84 ? 13.066 -6.301 -22.743 1.00 93.06 84 VAL A C 1
ATOM 681 O O . VAL A 1 84 ? 12.491 -7.376 -22.902 1.00 93.06 84 VAL A O 1
ATOM 684 N N . THR A 1 85 ? 14.385 -6.177 -22.880 1.00 92.50 85 THR A N 1
ATOM 685 C CA . THR A 1 85 ? 15.263 -7.292 -23.265 1.00 92.50 85 THR A CA 1
ATOM 686 C C . THR A 1 85 ? 15.218 -8.419 -22.235 1.00 92.50 85 THR A C 1
ATOM 688 O O . THR A 1 85 ? 15.000 -9.571 -22.602 1.00 92.50 85 THR A O 1
ATOM 691 N N . LEU A 1 86 ? 15.324 -8.090 -20.944 1.00 90.88 86 LEU A N 1
ATOM 692 C CA . LEU A 1 86 ? 15.211 -9.044 -19.839 1.00 90.88 86 LEU A CA 1
ATOM 693 C C . LEU A 1 86 ? 13.851 -9.748 -19.816 1.00 90.88 86 LEU A C 1
ATOM 695 O O . LEU A 1 86 ? 13.787 -10.936 -19.513 1.00 90.88 86 LEU A O 1
ATOM 699 N N . SER A 1 87 ? 12.777 -9.042 -20.176 1.00 88.81 87 SER A N 1
ATOM 700 C CA . SER A 1 87 ? 11.440 -9.636 -20.300 1.00 88.81 87 SER A CA 1
ATOM 701 C C . SER A 1 87 ? 11.374 -10.627 -21.462 1.00 88.81 87 SER A C 1
ATOM 703 O O . SER A 1 87 ? 10.876 -11.734 -21.288 1.00 88.81 87 SER A O 1
ATOM 705 N N . LYS A 1 88 ? 11.954 -10.283 -22.621 1.00 92.00 88 LYS A N 1
ATOM 706 C CA . LYS A 1 88 ? 12.009 -11.173 -23.795 1.00 92.00 88 LYS A CA 1
ATOM 707 C C . LYS A 1 88 ? 12.784 -12.465 -23.537 1.00 92.00 88 LYS A C 1
ATOM 709 O O . LYS A 1 88 ? 12.424 -13.496 -24.089 1.00 92.00 88 LYS A O 1
ATOM 714 N N . ILE A 1 89 ? 13.826 -12.418 -22.707 1.00 91.38 89 ILE A N 1
ATOM 715 C CA . ILE A 1 89 ? 14.627 -13.601 -22.351 1.00 91.38 89 ILE A CA 1
ATOM 716 C C . ILE A 1 89 ? 14.147 -14.300 -21.068 1.00 91.38 89 ILE A C 1
ATOM 718 O O . ILE A 1 89 ? 14.849 -15.168 -20.554 1.00 91.38 89 ILE A O 1
ATOM 722 N N . GLY A 1 90 ? 12.992 -13.905 -20.517 1.00 84.81 90 GLY A N 1
ATOM 723 C CA . GLY A 1 90 ? 12.399 -14.529 -19.328 1.00 84.81 90 GLY A CA 1
ATOM 724 C C . GLY A 1 90 ? 13.153 -14.285 -18.015 1.00 84.81 90 GLY A C 1
ATOM 725 O O . GLY A 1 90 ? 12.944 -15.008 -17.050 1.00 84.81 90 GLY A O 1
ATOM 726 N N . LYS A 1 91 ? 14.037 -13.281 -17.951 1.00 85.62 91 LYS A N 1
ATOM 727 C CA . LYS A 1 91 ? 14.853 -12.961 -16.761 1.00 85.62 91 LYS A CA 1
ATOM 728 C C . LYS A 1 91 ? 14.398 -11.707 -16.015 1.00 85.62 91 LYS A C 1
ATOM 730 O O . LYS A 1 91 ? 15.085 -11.249 -15.109 1.00 85.62 91 LYS A O 1
ATOM 735 N N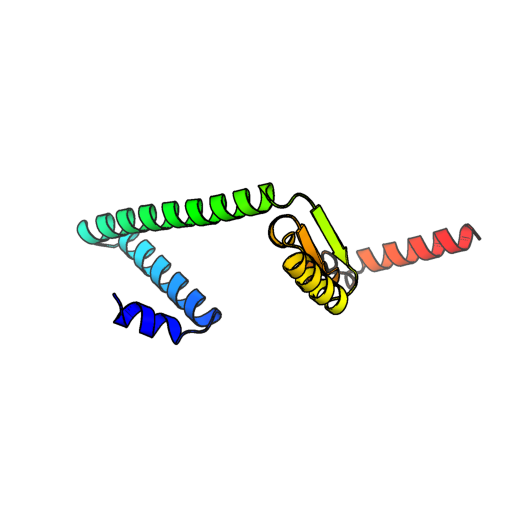 . ARG A 1 92 ? 13.258 -11.116 -16.380 1.00 83.00 92 ARG A N 1
ATOM 736 C CA . ARG A 1 92 ? 12.791 -9.851 -15.787 1.00 83.00 92 ARG A CA 1
ATOM 737 C C . ARG A 1 92 ? 12.543 -9.937 -14.282 1.00 83.00 92 ARG A C 1
ATOM 739 O O . ARG A 1 92 ? 12.790 -8.951 -13.592 1.00 83.00 92 ARG A O 1
ATOM 746 N N . GLU A 1 93 ? 12.058 -11.075 -13.800 1.00 79.94 93 GLU A N 1
ATOM 747 C CA . GLU A 1 93 ? 11.754 -11.293 -12.380 1.00 79.94 93 GLU A CA 1
ATOM 748 C C . GLU A 1 93 ? 13.022 -11.502 -11.541 1.00 79.94 93 GLU A C 1
ATOM 750 O O . GLU A 1 93 ? 13.054 -11.111 -10.380 1.00 79.94 93 GLU A O 1
ATOM 755 N N . LEU A 1 94 ? 14.094 -12.011 -12.161 1.00 82.19 94 LEU A N 1
ATOM 756 C CA . LEU A 1 94 ? 15.400 -12.222 -11.526 1.00 82.19 94 LEU A CA 1
ATOM 757 C C . LEU A 1 94 ? 16.293 -10.973 -11.536 1.00 82.19 94 LEU A C 1
ATOM 759 O O . LEU A 1 94 ? 17.324 -10.940 -10.865 1.00 82.19 94 LEU A O 1
ATOM 763 N N . CYS A 1 95 ? 15.932 -9.961 -12.327 1.00 83.62 95 CYS A N 1
ATOM 764 C CA . CYS A 1 95 ? 16.787 -8.818 -12.612 1.00 83.62 95 CYS A CA 1
ATOM 765 C C . CYS A 1 95 ? 16.087 -7.497 -12.273 1.00 83.62 95 CYS A C 1
ATOM 767 O O . CYS A 1 95 ? 15.098 -7.107 -12.904 1.00 83.62 95 CYS A O 1
ATOM 769 N N . GLN A 1 96 ? 16.653 -6.756 -11.325 1.00 86.19 96 GLN A N 1
ATOM 770 C CA . GLN A 1 96 ? 16.264 -5.384 -11.030 1.00 86.19 96 GLN A CA 1
ATOM 771 C C . GLN A 1 96 ? 17.050 -4.430 -11.934 1.00 86.19 96 GLN A C 1
ATOM 773 O O . GLN A 1 96 ? 18.274 -4.470 -11.961 1.00 86.19 96 GLN A O 1
ATOM 778 N N . VAL A 1 97 ? 16.365 -3.561 -12.680 1.00 86.94 97 VAL A N 1
ATOM 779 C CA . VAL A 1 97 ? 17.012 -2.523 -13.500 1.00 86.94 97 VAL A CA 1
ATOM 780 C C . VAL A 1 97 ? 16.630 -1.163 -12.951 1.00 86.94 97 VAL A C 1
ATOM 782 O O . VAL A 1 97 ? 15.444 -0.820 -12.931 1.00 86.94 97 VAL A O 1
ATOM 785 N N . LEU A 1 98 ? 17.634 -0.404 -12.535 1.00 85.44 98 LEU A N 1
ATOM 786 C CA . LEU A 1 98 ? 17.492 0.905 -11.920 1.00 85.44 98 LEU A CA 1
ATOM 787 C C . LEU A 1 98 ? 18.248 1.920 -12.771 1.00 85.44 98 LEU A C 1
ATOM 789 O O . LEU A 1 98 ? 19.441 1.748 -13.041 1.00 85.44 98 LEU A O 1
ATOM 793 N N . ALA A 1 99 ? 17.563 2.975 -13.199 1.00 86.06 99 ALA A N 1
ATOM 794 C CA . ALA A 1 99 ? 18.257 4.092 -13.810 1.00 86.06 99 ALA A CA 1
ATOM 795 C C . ALA A 1 99 ? 18.897 4.956 -12.715 1.00 86.06 99 ALA A C 1
ATOM 797 O O . ALA A 1 99 ? 18.309 5.200 -11.661 1.00 86.06 99 ALA A O 1
ATOM 798 N N . PHE A 1 100 ? 20.102 5.454 -12.966 1.00 80.25 100 PHE A N 1
ATOM 799 C CA . PHE A 1 100 ? 20.833 6.320 -12.049 1.00 80.25 100 PHE A CA 1
ATOM 800 C C . PHE A 1 100 ? 19.994 7.545 -11.675 1.00 80.25 100 PHE A C 1
ATOM 802 O O . PHE A 1 100 ? 19.918 7.930 -10.516 1.00 80.25 100 PHE A O 1
ATOM 809 N N . ASN A 1 101 ? 19.281 8.120 -12.637 1.00 71.31 101 ASN A N 1
ATOM 810 C CA . ASN A 1 101 ? 18.391 9.236 -12.367 1.00 71.31 101 ASN A CA 1
ATOM 811 C C . ASN A 1 101 ? 17.145 8.831 -11.543 1.00 71.31 101 ASN A C 1
ATOM 813 O O . ASN A 1 101 ? 16.708 9.606 -10.711 1.00 71.31 101 ASN A O 1
ATOM 817 N N . GLU A 1 102 ? 16.615 7.609 -11.638 1.00 69.69 102 GLU A N 1
ATOM 818 C CA . GLU A 1 102 ? 15.547 7.153 -10.722 1.00 69.69 102 GLU A CA 1
ATOM 819 C C . GLU A 1 102 ? 16.028 7.099 -9.258 1.00 69.69 102 GLU A C 1
ATOM 821 O O . GLU A 1 102 ? 15.258 7.380 -8.342 1.00 69.69 102 GLU A O 1
ATOM 826 N N . LEU A 1 103 ? 17.307 6.775 -9.035 1.00 66.88 103 LEU A N 1
ATOM 827 C CA . LEU A 1 103 ? 17.903 6.665 -7.698 1.00 66.88 103 LEU A CA 1
ATOM 828 C C . LEU A 1 103 ? 18.431 7.996 -7.149 1.00 66.88 103 LEU A C 1
ATOM 830 O O . LEU A 1 103 ? 18.397 8.224 -5.942 1.00 66.88 103 LEU A O 1
ATOM 834 N N . PHE A 1 104 ? 18.918 8.874 -8.027 1.00 62.47 104 PHE A N 1
ATOM 835 C CA . PHE A 1 104 ? 19.640 10.088 -7.644 1.00 62.47 104 PHE A CA 1
ATOM 836 C C . PHE A 1 104 ? 18.962 11.390 -8.092 1.00 62.47 104 PHE A C 1
ATOM 838 O O . PHE A 1 104 ? 19.382 12.452 -7.640 1.00 62.47 104 PHE A O 1
ATOM 845 N N . SER A 1 105 ? 17.878 11.359 -8.880 1.00 51.75 105 SER A N 1
ATOM 846 C CA . SER A 1 105 ? 17.070 12.562 -9.167 1.00 51.75 105 SER A CA 1
ATOM 847 C C . SER A 1 105 ? 16.128 12.954 -8.028 1.00 51.75 105 SER A C 1
ATOM 849 O O . SER A 1 105 ? 15.593 14.057 -8.063 1.00 51.75 105 SER A O 1
ATOM 851 N N . VAL A 1 106 ? 15.982 12.113 -6.994 1.00 52.06 106 VAL A N 1
ATOM 852 C CA . VAL A 1 106 ? 15.429 12.521 -5.682 1.00 52.06 106 VAL A CA 1
ATOM 853 C C . VAL A 1 106 ? 16.533 12.828 -4.648 1.00 52.06 106 VAL A C 1
ATOM 855 O O . VAL A 1 106 ? 16.229 13.283 -3.555 1.00 52.06 106 VAL A O 1
ATOM 858 N N . GLY A 1 107 ? 17.808 12.638 -5.020 1.00 45.12 107 GLY A N 1
ATOM 859 C CA . GLY A 1 107 ? 19.017 13.208 -4.410 1.00 45.12 107 GLY A CA 1
ATOM 860 C C . GLY A 1 107 ? 19.345 12.890 -2.934 1.00 45.12 107 GLY A C 1
ATOM 861 O O . GLY A 1 107 ? 18.730 13.464 -2.047 1.00 45.12 107 GLY A O 1
ATOM 862 N N . PRO A 1 108 ? 20.484 12.224 -2.630 1.00 45.19 108 PRO A N 1
ATOM 863 C CA . PRO A 1 108 ? 21.282 12.513 -1.423 1.00 45.19 108 PRO A CA 1
ATOM 864 C C . PRO A 1 108 ? 22.007 13.877 -1.507 1.00 45.19 108 PRO A C 1
ATOM 866 O O . PRO A 1 108 ? 22.840 14.209 -0.670 1.00 45.19 108 PRO A O 1
ATOM 869 N N . ILE A 1 109 ? 21.697 14.664 -2.542 1.00 50.38 109 ILE A N 1
ATOM 870 C CA . ILE A 1 109 ? 22.274 15.968 -2.864 1.00 50.38 109 ILE A CA 1
ATOM 871 C C . ILE A 1 109 ? 21.199 17.067 -2.755 1.00 50.38 109 ILE A C 1
ATOM 873 O O . ILE A 1 109 ? 21.167 18.033 -3.510 1.00 50.38 109 ILE A O 1
ATOM 877 N N . THR A 1 110 ? 20.269 16.942 -1.815 1.00 49.06 110 THR A N 1
ATOM 878 C CA . THR A 1 110 ? 19.593 18.130 -1.283 1.00 49.06 110 THR A CA 1
ATOM 879 C C . THR A 1 110 ? 20.591 18.856 -0.380 1.00 49.06 110 THR A C 1
ATOM 881 O O . THR A 1 110 ? 21.169 18.214 0.494 1.00 49.06 110 THR A O 1
ATOM 884 N N . ASN A 1 111 ? 20.786 20.165 -0.581 1.00 45.97 111 ASN A N 1
ATOM 885 C CA . ASN A 1 111 ? 21.766 21.042 0.095 1.00 45.97 111 ASN A CA 1
ATOM 886 C C . ASN A 1 111 ? 23.169 21.164 -0.537 1.00 45.97 111 ASN A C 1
ATOM 888 O O . ASN A 1 111 ? 24.140 21.401 0.180 1.00 45.97 111 ASN A O 1
ATOM 892 N N . LEU A 1 112 ? 23.313 21.104 -1.865 1.00 50.19 112 LEU A N 1
ATOM 893 C CA . LEU A 1 112 ? 24.531 21.649 -2.502 1.00 50.19 112 LEU A CA 1
ATOM 894 C C . LEU A 1 112 ? 24.683 23.167 -2.293 1.00 50.19 112 LEU A C 1
ATOM 896 O O . LEU A 1 112 ? 25.799 23.678 -2.326 1.00 50.19 112 LEU A O 1
ATOM 900 N N . ASP A 1 113 ? 23.578 23.862 -2.023 1.00 53.53 113 ASP A N 1
ATOM 901 C CA . ASP A 1 113 ? 23.545 25.316 -1.834 1.00 53.53 113 ASP A CA 1
ATOM 902 C C . ASP A 1 113 ? 23.884 25.755 -0.399 1.00 53.53 113 ASP A C 1
ATOM 904 O O . ASP A 1 113 ? 23.955 26.950 -0.105 1.00 53.53 113 ASP A O 1
ATOM 908 N N . THR A 1 114 ? 24.113 24.816 0.528 1.00 55.84 114 THR A N 1
ATOM 909 C CA . THR A 1 114 ? 24.589 25.177 1.865 1.00 55.84 114 THR A CA 1
ATOM 910 C C . THR A 1 114 ? 26.090 25.449 1.815 1.00 55.84 114 THR A C 1
ATOM 912 O O . THR A 1 114 ? 26.874 24.682 1.253 1.00 55.84 114 THR A O 1
ATOM 915 N N . LYS A 1 115 ? 26.507 26.571 2.421 1.00 55.94 115 LYS A N 1
ATOM 916 C CA . LYS A 1 115 ? 27.897 27.074 2.417 1.00 55.94 115 LYS A CA 1
ATOM 917 C C . LYS A 1 115 ? 28.951 25.998 2.734 1.00 55.94 115 LYS A C 1
ATOM 919 O O . LYS A 1 115 ? 30.051 26.058 2.198 1.00 55.94 115 LYS A O 1
ATOM 924 N N . THR A 1 116 ? 28.598 25.008 3.553 1.00 52.56 116 THR A N 1
ATOM 925 C CA . THR A 1 116 ? 29.456 23.896 3.989 1.00 52.56 116 THR A CA 1
ATOM 926 C C . THR A 1 116 ? 29.877 22.950 2.856 1.00 52.56 116 THR A C 1
ATOM 928 O O . THR A 1 116 ? 30.993 22.436 2.864 1.00 52.56 116 THR A O 1
ATOM 931 N N . ASN A 1 117 ? 29.020 22.727 1.857 1.00 50.03 117 ASN A N 1
ATOM 932 C CA . ASN A 1 117 ? 29.310 21.798 0.759 1.00 50.03 117 ASN A CA 1
ATOM 933 C C . ASN A 1 117 ? 30.057 22.476 -0.404 1.00 50.03 117 ASN A C 1
ATOM 935 O O . ASN A 1 117 ? 30.863 21.834 -1.080 1.00 50.03 117 ASN A O 1
ATOM 939 N N . MET A 1 118 ? 29.881 23.791 -0.586 1.00 56.47 118 MET A N 1
ATOM 940 C CA . MET A 1 118 ? 30.699 24.588 -1.511 1.00 56.47 118 MET A CA 1
ATOM 941 C C . MET A 1 118 ? 32.178 24.623 -1.098 1.00 56.47 118 MET A C 1
ATOM 943 O O . MET A 1 118 ? 33.049 24.512 -1.962 1.00 56.47 118 MET A O 1
ATOM 947 N N . SER A 1 119 ? 32.480 24.715 0.204 1.00 56.78 119 SER A N 1
ATOM 948 C CA . SER A 1 119 ? 33.869 24.682 0.689 1.00 56.78 119 SER A CA 1
ATOM 949 C C . SER A 1 119 ? 34.552 23.337 0.443 1.00 56.78 119 SER A C 1
ATOM 951 O O . SER A 1 119 ? 35.733 23.317 0.112 1.00 56.78 119 SER A O 1
ATOM 953 N N . PHE A 1 120 ? 33.813 22.226 0.527 1.00 56.03 120 PHE A N 1
ATOM 954 C CA . PHE A 1 120 ? 34.363 20.895 0.255 1.00 56.03 120 PHE A CA 1
ATOM 955 C C . PHE A 1 120 ? 34.707 20.718 -1.233 1.00 56.03 120 PHE A C 1
ATOM 957 O O . PHE A 1 120 ? 35.750 20.170 -1.583 1.00 56.03 120 PHE A O 1
ATOM 964 N N . LYS A 1 121 ? 33.871 21.267 -2.125 1.00 56.50 121 LYS A N 1
ATOM 965 C CA . LYS A 1 121 ? 34.125 21.272 -3.572 1.00 56.50 121 LYS A CA 1
ATOM 966 C C . LYS A 1 121 ? 35.348 22.122 -3.943 1.00 56.50 121 LYS A C 1
ATOM 968 O O . LYS A 1 121 ? 36.161 21.689 -4.754 1.00 56.50 121 LYS A O 1
ATOM 973 N N . ALA A 1 122 ? 35.507 23.285 -3.308 1.00 59.91 122 ALA A N 1
ATOM 974 C CA . ALA A 1 122 ? 36.665 24.156 -3.507 1.00 59.91 122 ALA A CA 1
ATOM 975 C C . ALA A 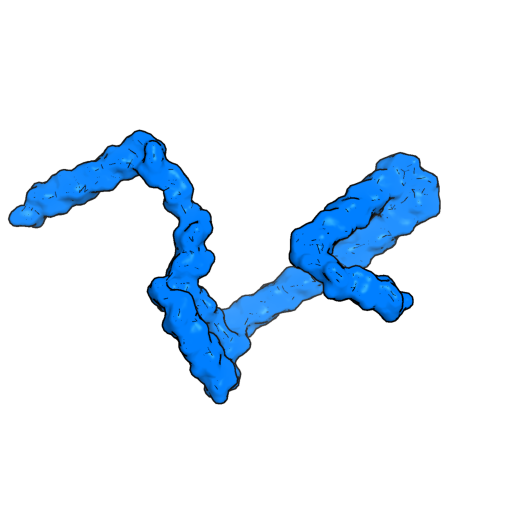1 122 ? 37.974 23.534 -2.982 1.00 59.91 122 ALA A C 1
ATOM 977 O O . ALA A 1 122 ? 39.005 23.637 -3.641 1.00 59.91 122 ALA A O 1
ATOM 978 N N . GLN A 1 123 ? 37.936 22.843 -1.836 1.00 58.31 123 GLN A N 1
ATOM 979 C CA . GLN A 1 123 ? 39.102 22.137 -1.287 1.00 58.31 123 GLN A CA 1
ATOM 980 C C . GLN A 1 123 ? 39.557 20.985 -2.187 1.00 58.31 123 GLN A C 1
ATOM 982 O O . GLN A 1 123 ? 40.747 20.867 -2.463 1.00 58.31 123 GLN A O 1
ATOM 987 N N . LEU A 1 124 ? 38.619 20.196 -2.719 1.00 55.78 124 LEU A N 1
ATOM 988 C CA . LEU A 1 124 ? 38.935 19.114 -3.653 1.00 55.78 124 LEU A CA 1
ATOM 989 C C . LEU A 1 124 ? 39.496 19.626 -4.987 1.00 55.78 124 LEU A C 1
ATOM 991 O O . LEU A 1 124 ? 40.351 18.971 -5.576 1.00 55.78 124 LEU A O 1
ATOM 995 N N . GLN A 1 125 ? 39.052 20.786 -5.481 1.00 57.88 125 GLN A N 1
ATOM 996 C CA . GLN A 1 125 ? 39.659 21.405 -6.668 1.00 57.88 125 GLN A CA 1
ATOM 997 C C . GLN A 1 125 ? 41.089 21.881 -6.392 1.00 57.88 125 GLN A C 1
ATOM 999 O O . GLN A 1 125 ? 41.987 21.578 -7.172 1.00 57.88 125 GLN A O 1
ATOM 1004 N N . HIS A 1 126 ? 41.323 22.513 -5.242 1.00 62.53 126 HIS A N 1
ATOM 1005 C CA . HIS A 1 126 ? 42.647 23.000 -4.859 1.00 62.53 126 HIS A CA 1
ATOM 1006 C C . HIS A 1 126 ? 43.656 21.863 -4.585 1.00 62.53 126 HIS A C 1
ATOM 1008 O O . HIS A 1 126 ? 44.836 21.998 -4.892 1.00 62.53 126 HIS A O 1
ATOM 1014 N N . GLU A 1 127 ? 43.223 20.719 -4.042 1.00 57.34 127 GLU A N 1
ATOM 1015 C CA . GLU A 1 127 ? 44.088 19.539 -3.851 1.00 57.34 127 GLU A CA 1
ATOM 1016 C C . GLU A 1 127 ? 44.462 18.845 -5.167 1.00 57.34 127 GLU A C 1
ATOM 1018 O O . GLU A 1 127 ? 45.569 18.324 -5.300 1.00 57.34 127 GLU A O 1
ATOM 1023 N N . ASN A 1 128 ? 43.556 18.836 -6.149 1.00 53.34 128 ASN A N 1
ATOM 1024 C CA . ASN A 1 128 ? 43.829 18.243 -7.458 1.00 53.34 128 ASN A CA 1
ATOM 1025 C C . ASN A 1 128 ? 44.739 19.133 -8.318 1.00 53.34 128 ASN A C 1
ATOM 1027 O O . ASN A 1 128 ? 45.553 18.608 -9.071 1.00 53.34 128 ASN A O 1
ATOM 1031 N N . GLU A 1 129 ? 44.664 20.456 -8.159 1.00 58.88 129 GLU A N 1
ATOM 1032 C CA . GLU A 1 129 ? 45.566 21.411 -8.819 1.00 58.88 129 GLU A CA 1
ATOM 1033 C C . GLU A 1 129 ? 46.987 21.405 -8.231 1.00 58.88 129 GLU A C 1
ATOM 1035 O O . GLU A 1 129 ? 47.931 21.742 -8.935 1.00 58.88 129 GLU A O 1
ATOM 1040 N N . GLN A 1 130 ? 47.169 20.979 -6.975 1.00 55.19 130 GLN A N 1
ATOM 1041 C CA . GLN A 1 130 ? 48.498 20.824 -6.361 1.00 55.19 130 GLN A CA 1
ATOM 1042 C C . GLN A 1 130 ? 49.153 19.456 -6.601 1.00 55.19 130 GLN A C 1
ATOM 1044 O O . GLN A 1 130 ? 50.307 19.251 -6.224 1.00 55.19 130 GLN A O 1
ATOM 1049 N N . ARG A 1 131 ? 48.421 18.504 -7.190 1.00 53.00 131 ARG A N 1
ATOM 1050 C CA . ARG A 1 131 ? 48.920 17.161 -7.5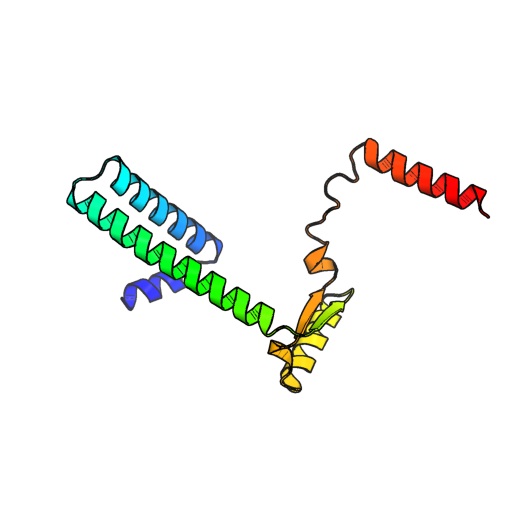29 1.00 53.00 131 ARG A CA 1
ATOM 1051 C C . ARG A 1 131 ? 49.235 16.974 -9.017 1.00 53.00 131 ARG A C 1
ATOM 1053 O O . ARG A 1 131 ? 49.708 15.894 -9.375 1.00 53.00 131 ARG A O 1
ATOM 1060 N N . GLY A 1 132 ? 48.970 17.980 -9.852 1.00 45.56 132 GLY A N 1
ATOM 1061 C CA . GLY A 1 132 ? 49.474 18.089 -11.228 1.00 45.56 132 GLY A CA 1
ATOM 1062 C C . GLY A 1 132 ? 50.751 18.913 -11.277 1.00 45.56 132 GLY A C 1
ATOM 1063 O O . GLY A 1 132 ? 51.592 18.605 -12.149 1.00 45.56 132 GLY A O 1
#